Protein AF-A0A7Y3MXT1-F1 (afdb_monomer_lite)

pLDDT: mean 94.87, std 4.58, range [70.44, 98.25]

Secondary structure (DSSP, 8-state):
---S------S-HHHHHHHHHHSS--STTSHHHHHHHHHHHHHTTT------SSHHHHHHHHHHHTT--TT-------

Foldseek 3Di:
DDDPDDDDDPPCVVVVVVVCVPDPDVDPPDPVQVVVQVVVCVVVVNPGDHDDPDVVVVVVVVCVVVVPDPPDDDDDDD

Radius of gyration: 17.36 Å; chains: 1; bounding box: 41×39×44 Å

Structure (mmCIF, N/CA/C/O backbone):
data_AF-A0A7Y3MXT1-F1
#
_entry.id   AF-A0A7Y3MXT1-F1
#
loop_
_atom_site.group_PDB
_atom_site.id
_atom_site.type_symbol
_atom_site.label_atom_id
_atom_site.label_alt_id
_atom_site.label_comp_id
_atom_site.label_asym_id
_atom_site.label_entity_id
_atom_site.label_seq_id
_atom_site.pdbx_PDB_ins_code
_atom_site.Cartn_x
_atom_site.Cartn_y
_atom_site.Cartn_z
_atom_site.occupancy
_atom_site.B_iso_or_equiv
_atom_site.auth_seq_id
_atom_site.auth_comp_id
_atom_site.auth_asym_id
_atom_site.auth_atom_id
_atom_site.pdbx_PDB_model_num
ATOM 1 N N . MET A 1 1 ? -22.458 24.340 -3.992 1.00 75.69 1 MET A N 1
ATOM 2 C CA . MET A 1 1 ? -21.239 23.886 -4.698 1.00 75.69 1 MET A CA 1
ATOM 3 C C . MET A 1 1 ? -21.197 22.365 -4.618 1.00 75.69 1 MET A C 1
ATOM 5 O O . ME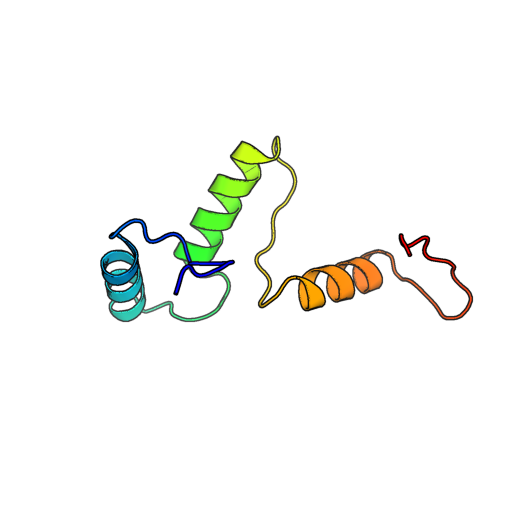T A 1 1 ? -21.190 21.845 -3.509 1.00 75.69 1 MET A O 1
ATOM 9 N N . ILE A 1 2 ? -21.262 21.662 -5.751 1.00 91.50 2 ILE A N 1
ATOM 10 C CA . ILE A 1 2 ? -21.181 20.191 -5.799 1.00 91.50 2 ILE A CA 1
ATOM 11 C C . ILE A 1 2 ? -19.699 19.809 -5.854 1.00 91.50 2 ILE A C 1
ATOM 13 O O . ILE A 1 2 ? -18.953 20.384 -6.643 1.00 91.50 2 ILE A O 1
ATOM 17 N N . ARG A 1 3 ? -19.257 18.889 -4.989 1.00 93.81 3 ARG A N 1
ATOM 18 C CA . ARG A 1 3 ? -17.860 18.426 -4.959 1.00 93.81 3 ARG A CA 1
ATOM 19 C C . ARG A 1 3 ? -17.640 17.334 -6.007 1.00 93.81 3 ARG A C 1
ATOM 21 O O . ARG A 1 3 ? -18.483 16.456 -6.132 1.00 93.81 3 ARG A O 1
ATOM 28 N N . PHE A 1 4 ? -16.493 17.371 -6.691 1.00 95.62 4 PHE A N 1
ATOM 29 C CA . PHE A 1 4 ? -16.078 16.330 -7.643 1.00 95.62 4 PHE A CA 1
ATOM 30 C C . PHE A 1 4 ? -15.763 14.999 -6.944 1.00 95.62 4 PHE A C 1
ATOM 32 O O . PHE A 1 4 ? -16.198 13.945 -7.392 1.00 95.62 4 PHE A O 1
ATOM 39 N N . THR A 1 5 ? -15.091 15.066 -5.790 1.00 96.12 5 THR A N 1
ATOM 40 C CA . THR A 1 5 ? -14.762 13.894 -4.972 1.00 96.12 5 THR A CA 1
ATOM 41 C C . THR A 1 5 ? -15.229 14.105 -3.540 1.00 96.12 5 THR A C 1
ATOM 43 O O . THR A 1 5 ? -15.061 15.181 -2.954 1.00 96.12 5 THR A O 1
ATOM 46 N N . ARG A 1 6 ? -15.794 13.053 -2.953 1.00 94.56 6 ARG A N 1
ATOM 47 C CA . ARG A 1 6 ? -16.101 12.960 -1.528 1.00 94.56 6 ARG A CA 1
ATOM 48 C C . ARG A 1 6 ? -15.684 11.566 -1.053 1.00 94.56 6 ARG A C 1
ATOM 50 O O . ARG A 1 6 ? -16.088 10.603 -1.699 1.00 94.56 6 ARG A O 1
ATOM 57 N N . PRO A 1 7 ? -14.911 11.441 0.041 1.00 94.50 7 PRO A N 1
ATOM 58 C CA . PRO A 1 7 ? -14.627 10.140 0.633 1.00 94.50 7 PRO A CA 1
ATOM 59 C C . PRO A 1 7 ? -15.924 9.390 0.935 1.00 94.50 7 PRO A C 1
ATOM 61 O O . PRO A 1 7 ? -16.888 9.988 1.427 1.00 94.50 7 PRO A O 1
ATOM 64 N N . PHE A 1 8 ? -15.946 8.097 0.631 1.00 95.56 8 PHE A N 1
ATOM 65 C CA . PHE A 1 8 ? -17.037 7.231 1.049 1.00 95.56 8 PHE A CA 1
ATOM 66 C C . PHE A 1 8 ? -16.854 6.895 2.530 1.00 95.56 8 PHE A C 1
ATOM 68 O O . PHE A 1 8 ? -15.780 6.455 2.929 1.00 95.56 8 PHE A O 1
ATOM 75 N N . VAL A 1 9 ? -17.887 7.152 3.331 1.00 96.38 9 VAL A N 1
ATOM 76 C CA . VAL A 1 9 ? -17.881 6.925 4.780 1.00 96.38 9 VAL A CA 1
ATOM 77 C C . VAL A 1 9 ? -18.936 5.871 5.087 1.00 96.38 9 VAL A C 1
ATOM 79 O O . VAL A 1 9 ? -20.112 6.062 4.781 1.00 96.38 9 VAL A O 1
ATOM 82 N N . THR A 1 10 ? -18.498 4.762 5.668 1.00 96.94 10 THR A N 1
ATOM 83 C CA . THR A 1 10 ? -19.290 3.586 6.042 1.00 96.94 10 THR A CA 1
ATOM 84 C C . THR A 1 10 ? -19.976 3.740 7.400 1.00 96.94 10 THR A C 1
ATOM 86 O O . THR A 1 10 ? -20.999 3.105 7.636 1.00 96.94 10 THR A O 1
ATOM 89 N N . GLY A 1 11 ? -19.427 4.570 8.294 1.00 97.69 11 GLY A N 1
ATOM 90 C CA . GLY A 1 11 ? -19.880 4.745 9.675 1.00 97.69 11 GLY A CA 1
ATOM 91 C C . GLY A 1 11 ? -19.165 3.848 10.692 1.00 97.69 11 GLY A C 1
ATOM 92 O O . GLY A 1 11 ? -19.347 4.045 11.891 1.00 97.69 11 GLY A O 1
ATOM 93 N N . GLN A 1 12 ? -18.340 2.892 10.250 1.00 97.44 12 GLN A N 1
ATOM 94 C CA . GLN A 1 12 ? -17.579 1.988 11.128 1.00 97.44 12 GLN A CA 1
ATOM 95 C C . GLN A 1 12 ? -16.152 2.478 11.416 1.00 97.44 12 GLN A C 1
ATOM 97 O O . GLN A 1 12 ? -15.449 1.883 12.231 1.00 97.44 12 GLN A O 1
ATOM 102 N N . GLU A 1 13 ? -15.711 3.565 10.778 1.00 97.19 13 GLU A N 1
ATOM 103 C CA . GLU A 1 13 ? -14.324 4.039 10.829 1.00 97.19 13 GLU A CA 1
ATOM 104 C C . GLU A 1 13 ? -13.875 4.336 12.259 1.00 97.19 13 GLU A C 1
ATOM 106 O O . GLU A 1 13 ? -12.802 3.901 12.671 1.00 97.19 13 GLU A O 1
ATOM 111 N N . LEU A 1 14 ? -14.707 5.049 13.026 1.00 97.62 14 LEU A N 1
ATOM 112 C CA . LEU A 1 14 ? -14.381 5.403 14.406 1.00 97.62 14 LEU A CA 1
ATOM 113 C C . LEU A 1 14 ? -14.346 4.174 15.314 1.00 97.62 14 LEU A C 1
ATOM 115 O O . LEU A 1 14 ? -13.470 4.095 16.164 1.00 97.62 14 LEU A O 1
ATOM 119 N N . ALA A 1 15 ? -15.241 3.204 15.106 1.00 97.62 15 ALA A N 1
ATOM 120 C CA . ALA A 1 15 ? -15.265 1.983 15.905 1.00 97.62 15 ALA A CA 1
ATOM 121 C C . ALA A 1 15 ? -13.979 1.164 15.714 1.00 97.62 15 ALA A C 1
ATOM 123 O O . ALA A 1 15 ? -13.347 0.773 16.693 1.00 97.62 15 ALA A O 1
ATOM 124 N N . TYR A 1 16 ? -13.542 0.972 14.466 1.00 96.31 16 TYR A N 1
ATOM 125 C CA . TYR A 1 16 ? -12.290 0.267 14.187 1.00 96.31 16 TYR A CA 1
ATOM 126 C C . TYR A 1 16 ? -11.057 1.052 14.631 1.00 96.31 16 TYR A C 1
ATOM 128 O O . TYR A 1 16 ? -10.100 0.453 15.114 1.00 96.31 16 TYR A O 1
ATOM 136 N N . LEU A 1 17 ? -11.072 2.383 14.522 1.00 95.38 17 LEU A N 1
ATOM 137 C CA . LEU A 1 17 ? -9.979 3.202 15.040 1.00 95.38 17 LEU A CA 1
ATOM 138 C C . LEU A 1 17 ? -9.872 3.084 16.566 1.00 95.38 17 LEU A C 1
ATOM 140 O O . LEU A 1 17 ? -8.768 2.938 17.080 1.00 95.38 17 LEU A O 1
ATOM 144 N N . THR A 1 18 ? -10.997 3.101 17.285 1.00 96.44 18 THR A N 1
ATOM 145 C CA . THR A 1 18 ? -11.020 2.873 18.734 1.00 96.44 18 THR A CA 1
ATOM 146 C C . THR A 1 18 ? -10.471 1.490 19.085 1.00 96.44 18 THR A C 1
ATOM 148 O O . THR A 1 18 ? -9.592 1.409 19.935 1.00 96.44 18 THR A O 1
ATOM 151 N N . GLU A 1 19 ? -10.878 0.431 18.376 1.00 95.75 19 GLU A N 1
ATOM 152 C CA . GLU A 1 19 ? -10.350 -0.930 18.581 1.00 95.75 19 GLU A CA 1
ATOM 153 C C . GLU A 1 19 ? -8.819 -0.993 18.403 1.00 95.75 19 GLU A C 1
ATOM 155 O O . GLU A 1 19 ? -8.124 -1.643 19.182 1.00 95.75 19 GLU A O 1
ATOM 160 N N . VAL A 1 20 ? -8.266 -0.279 17.415 1.00 95.19 20 VAL A N 1
ATOM 161 C CA . VAL A 1 20 ? -6.807 -0.175 17.221 1.00 95.19 20 VAL A CA 1
ATOM 162 C C . VAL A 1 20 ? -6.134 0.566 18.375 1.00 95.19 20 VAL A C 1
ATOM 164 O O . VAL A 1 20 ? -5.077 0.143 18.829 1.00 95.19 20 VAL A O 1
ATOM 167 N N . LEU A 1 21 ? -6.716 1.671 18.842 1.00 94.69 21 LEU A N 1
ATOM 168 C CA . LEU A 1 21 ? -6.133 2.490 19.910 1.00 94.69 21 LEU A CA 1
ATOM 169 C C . LEU A 1 21 ? -6.188 1.808 21.284 1.00 94.69 21 LEU A C 1
ATOM 171 O O . LEU A 1 21 ? -5.355 2.098 22.139 1.00 94.69 21 LEU A O 1
ATOM 175 N N . GLU A 1 22 ? -7.153 0.915 21.495 1.00 94.75 22 GLU A N 1
ATOM 176 C CA . GLU A 1 22 ? -7.272 0.086 22.700 1.00 94.75 22 GLU A CA 1
ATOM 177 C C . GLU A 1 22 ? -6.398 -1.182 22.638 1.00 94.75 22 GLU A C 1
ATOM 179 O O . GLU A 1 22 ? -6.147 -1.823 23.660 1.00 94.75 22 GLU A O 1
ATOM 184 N N . SER A 1 23 ? -5.904 -1.537 21.450 1.00 89.94 23 SER A N 1
ATOM 185 C CA . SER A 1 23 ? 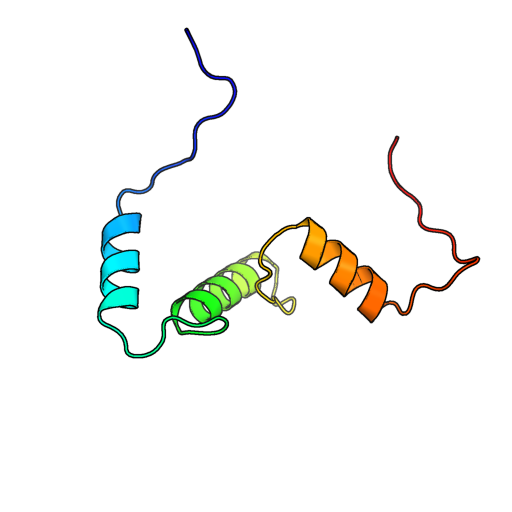-4.994 -2.658 21.211 1.00 89.94 23 SER A CA 1
ATOM 186 C C . SER A 1 23 ? -3.530 -2.283 21.505 1.00 89.94 23 SER A C 1
ATOM 188 O O . SER A 1 23 ? -3.122 -1.137 21.311 1.00 89.94 23 SER A O 1
ATOM 190 N N . PRO A 1 24 ? -2.677 -3.244 21.911 1.00 88.69 24 PRO A N 1
ATOM 191 C CA . PRO A 1 24 ? -1.234 -3.020 22.020 1.00 88.69 24 PRO A CA 1
ATOM 192 C C . PRO A 1 24 ? -0.526 -2.865 20.656 1.00 88.69 24 PRO A C 1
ATOM 194 O O . PRO A 1 24 ? 0.631 -2.451 20.615 1.00 88.69 24 PRO A O 1
ATOM 197 N N . GLU A 1 25 ? -1.185 -3.207 19.543 1.00 87.31 25 GLU A N 1
ATOM 198 C CA . GLU A 1 25 ? -0.629 -3.149 18.184 1.00 87.31 25 GLU A CA 1
ATOM 199 C C . GLU A 1 25 ? -1.181 -1.950 17.392 1.00 87.31 25 GLU A C 1
ATOM 201 O O . GLU A 1 25 ? -2.258 -2.028 16.802 1.00 87.31 25 GLU A O 1
ATOM 206 N N . THR A 1 26 ? -0.410 -0.860 17.322 1.00 89.12 26 THR A N 1
ATOM 207 C CA . THR A 1 26 ? -0.727 0.338 16.510 1.00 89.12 26 THR A CA 1
ATOM 208 C C . THR A 1 26 ? 0.213 0.539 15.317 1.00 89.12 26 THR A C 1
ATOM 210 O O . THR A 1 26 ? 0.027 1.452 14.512 1.00 89.12 26 THR A O 1
ATOM 213 N N . SER A 1 27 ? 1.239 -0.303 15.193 1.00 87.75 27 SER A N 1
ATOM 214 C CA . SER A 1 27 ? 2.213 -0.267 14.104 1.00 87.75 27 SER A CA 1
ATOM 215 C C . SER A 1 27 ? 1.693 -0.953 12.831 1.00 87.75 27 SER A C 1
ATOM 217 O O . SER A 1 27 ? 0.637 -1.590 12.805 1.00 87.75 27 SER A O 1
ATOM 219 N N . GLY A 1 28 ? 2.450 -0.812 11.737 1.00 86.88 28 GLY A N 1
ATOM 220 C CA . GLY A 1 28 ? 2.166 -1.515 10.484 1.00 86.88 28 GLY A CA 1
ATOM 221 C C . GLY A 1 28 ? 2.137 -3.039 10.659 1.00 86.88 28 GLY A C 1
ATOM 222 O O . GLY A 1 28 ? 2.727 -3.580 11.590 1.00 86.88 28 GLY A O 1
ATOM 223 N N . ASN A 1 29 ? 1.457 -3.736 9.744 1.00 88.19 29 ASN A N 1
ATOM 224 C CA . ASN A 1 29 ? 1.255 -5.196 9.764 1.00 88.19 29 ASN A CA 1
ATOM 225 C C . ASN A 1 29 ? 0.467 -5.739 10.977 1.00 88.19 29 ASN A C 1
ATOM 227 O O . ASN A 1 29 ? 0.417 -6.952 11.189 1.00 88.19 29 ASN A O 1
ATOM 231 N N . GLY A 1 30 ? -0.187 -4.863 11.746 1.00 91.25 30 GLY A N 1
ATOM 232 C CA . GLY A 1 30 ? -1.090 -5.253 12.827 1.00 91.25 30 GLY A CA 1
ATOM 233 C C . GLY A 1 30 ? -2.367 -5.950 12.340 1.00 91.25 30 GLY A C 1
ATOM 234 O O . GLY A 1 30 ? -2.577 -6.194 11.146 1.00 91.25 30 GLY A O 1
ATOM 235 N N . THR A 1 31 ? -3.258 -6.270 13.277 1.00 93.94 31 THR A N 1
ATOM 236 C CA . THR A 1 31 ? -4.516 -7.004 13.029 1.00 93.94 31 THR A CA 1
ATOM 237 C C . THR A 1 31 ? -5.334 -6.456 11.859 1.00 93.94 31 THR A C 1
ATOM 239 O O . THR A 1 31 ? -5.740 -7.218 10.982 1.00 93.94 31 THR A O 1
ATOM 242 N N . PHE A 1 32 ? -5.559 -5.142 11.798 1.00 94.88 32 PHE A N 1
ATOM 243 C CA . PHE A 1 32 ? -6.375 -4.548 10.736 1.00 94.88 32 PHE A CA 1
ATOM 244 C C . PHE A 1 32 ? -5.690 -4.553 9.370 1.00 94.88 32 PHE A C 1
ATOM 246 O O . PHE A 1 32 ? -6.367 -4.779 8.372 1.00 94.88 32 PHE A O 1
ATOM 253 N N . ALA A 1 33 ? -4.364 -4.397 9.313 1.00 94.81 33 ALA A N 1
ATOM 254 C CA . ALA A 1 33 ? -3.624 -4.548 8.062 1.00 94.81 33 ALA A CA 1
ATOM 255 C C . ALA A 1 33 ? -3.799 -5.970 7.505 1.00 94.81 33 ALA A C 1
ATOM 257 O O . ALA A 1 33 ? -4.206 -6.128 6.360 1.00 94.81 33 ALA A O 1
ATOM 258 N N . ARG A 1 34 ? -3.623 -6.998 8.347 1.00 94.50 34 ARG A N 1
ATOM 259 C CA . ARG A 1 34 ? -3.818 -8.408 7.963 1.00 94.50 34 ARG A CA 1
ATOM 260 C C . ARG A 1 34 ? -5.255 -8.720 7.538 1.00 94.50 34 ARG A C 1
ATOM 262 O O . ARG A 1 34 ? -5.462 -9.473 6.592 1.00 94.50 34 ARG A O 1
ATOM 269 N N . ARG A 1 35 ? -6.254 -8.132 8.207 1.00 95.69 35 ARG A N 1
ATOM 270 C CA . ARG A 1 35 ? -7.670 -8.259 7.814 1.00 95.69 35 ARG A CA 1
ATOM 271 C C . ARG A 1 35 ? -7.930 -7.642 6.438 1.00 95.69 35 ARG A C 1
ATOM 273 O O . ARG A 1 35 ? -8.599 -8.269 5.623 1.00 95.69 35 ARG A O 1
ATOM 280 N N . CYS A 1 36 ? -7.383 -6.456 6.168 1.00 96.25 36 CYS A N 1
ATOM 281 C CA . CYS A 1 36 ? -7.471 -5.825 4.851 1.00 96.25 36 CYS A CA 1
ATOM 282 C C . CYS A 1 36 ? -6.763 -6.656 3.773 1.00 96.25 36 CYS A C 1
ATOM 284 O O . CYS A 1 36 ? -7.324 -6.851 2.699 1.00 96.25 36 CYS A O 1
ATOM 286 N N . GLU A 1 37 ? -5.573 -7.190 4.062 1.00 96.75 37 GLU A N 1
ATOM 287 C CA . GLU A 1 37 ? -4.848 -8.076 3.145 1.00 96.75 37 GLU A CA 1
ATOM 288 C C . GLU A 1 37 ? -5.662 -9.325 2.813 1.00 96.75 37 GLU A C 1
ATOM 290 O O . GLU A 1 37 ? -5.792 -9.649 1.640 1.00 96.75 37 GLU A O 1
ATOM 295 N N . ALA A 1 38 ? -6.249 -9.994 3.808 1.00 96.81 38 ALA A N 1
ATOM 296 C CA . ALA A 1 38 ? -7.071 -11.184 3.589 1.00 96.81 38 ALA A CA 1
ATOM 297 C C . ALA A 1 38 ? -8.314 -10.884 2.735 1.00 96.81 38 ALA A C 1
ATOM 299 O O . ALA A 1 38 ? -8.605 -11.615 1.791 1.00 96.81 38 ALA A O 1
ATOM 300 N N . LEU A 1 39 ? -9.009 -9.779 3.023 1.00 96.94 39 LEU A N 1
ATOM 301 C CA . LEU A 1 39 ? -10.184 -9.350 2.260 1.00 96.94 39 LEU A CA 1
ATOM 302 C C . LEU A 1 39 ? -9.836 -9.044 0.797 1.00 96.94 39 LEU A C 1
ATOM 304 O O . LEU A 1 39 ? -10.572 -9.417 -0.114 1.00 96.94 39 LEU A O 1
ATOM 308 N N . LEU A 1 40 ? -8.701 -8.385 0.557 1.00 96.81 40 LEU A N 1
ATOM 309 C CA . LEU A 1 40 ? -8.228 -8.110 -0.797 1.00 96.81 40 LEU A CA 1
ATOM 310 C C . LEU A 1 40 ? -7.724 -9.375 -1.497 1.00 96.81 40 LEU A C 1
ATOM 312 O O . LEU A 1 40 ? -7.961 -9.521 -2.688 1.00 96.81 40 LEU A O 1
ATOM 316 N N . GLN A 1 41 ? -7.072 -10.297 -0.785 1.00 97.12 41 GLN A N 1
ATOM 317 C CA . GLN A 1 41 ? -6.658 -11.592 -1.336 1.00 97.12 41 GLN A CA 1
ATOM 318 C C . GLN A 1 41 ? -7.868 -12.381 -1.840 1.00 97.12 41 GLN A C 1
ATOM 320 O O . GLN A 1 41 ? -7.820 -12.913 -2.942 1.00 97.12 41 GLN A O 1
ATOM 325 N N . GLU A 1 42 ? -8.964 -12.417 -1.080 1.00 96.69 42 GLU A N 1
ATOM 326 C CA . GLU A 1 42 ? -10.213 -13.054 -1.515 1.00 96.69 42 GLU A CA 1
ATOM 327 C C . GLU A 1 42 ? -10.786 -12.377 -2.770 1.00 96.69 42 GLU A C 1
ATOM 329 O O . GLU A 1 42 ? -11.123 -13.053 -3.740 1.00 96.69 42 GLU A O 1
ATOM 334 N N . ALA A 1 43 ? -10.831 -11.041 -2.787 1.00 96.69 43 ALA A N 1
ATOM 335 C CA . ALA A 1 43 ? -11.351 -10.272 -3.919 1.00 96.69 43 ALA A CA 1
ATOM 336 C C . ALA A 1 43 ? -10.467 -10.335 -5.182 1.00 96.69 43 ALA A C 1
ATOM 338 O O . ALA A 1 43 ? -10.963 -10.106 -6.283 1.00 96.69 43 ALA A O 1
ATOM 339 N N . LEU A 1 44 ? -9.171 -10.619 -5.029 1.00 95.81 44 LEU A N 1
ATOM 340 C CA . LEU A 1 44 ? -8.163 -10.660 -6.095 1.00 95.81 44 LEU A CA 1
ATOM 341 C C . LEU A 1 44 ? -7.696 -12.094 -6.401 1.00 95.81 44 LEU A C 1
ATOM 343 O O . LEU A 1 44 ? -6.548 -12.303 -6.792 1.00 95.81 44 LEU A O 1
ATOM 347 N N . GLU A 1 45 ? -8.568 -13.085 -6.196 1.00 94.94 45 GLU A N 1
ATOM 348 C CA . GLU A 1 45 ? -8.346 -14.488 -6.586 1.00 94.94 45 GLU A CA 1
ATOM 349 C C . GLU A 1 45 ? -7.080 -15.125 -5.970 1.00 94.94 45 GLU A C 1
ATOM 351 O O . GLU A 1 45 ? -6.394 -15.946 -6.578 1.00 94.94 45 GLU A O 1
ATOM 356 N N . GLY A 1 46 ? -6.763 -14.761 -4.728 1.00 88.00 46 GLY A N 1
ATOM 357 C CA . GLY A 1 46 ? -5.674 -15.345 -3.942 1.00 88.00 46 GLY A CA 1
ATOM 358 C C . GLY A 1 46 ? -4.286 -14.760 -4.218 1.00 88.00 46 GLY A C 1
ATOM 359 O O . GLY A 1 46 ? -3.299 -15.276 -3.687 1.00 88.00 46 GLY A O 1
ATOM 360 N N . ALA A 1 47 ? -4.174 -13.687 -5.009 1.00 91.38 47 ALA A N 1
ATOM 361 C CA . ALA A 1 47 ? -2.905 -12.988 -5.214 1.00 91.38 47 ALA A CA 1
ATOM 362 C C . ALA A 1 47 ? -2.337 -12.469 -3.884 1.00 91.38 47 ALA A C 1
ATOM 364 O O . ALA A 1 47 ? -3.075 -11.925 -3.070 1.00 91.38 47 ALA A O 1
ATOM 365 N N . ARG A 1 48 ? -1.021 -12.582 -3.649 1.00 94.06 48 ARG A N 1
ATOM 366 C CA . ARG A 1 48 ? -0.405 -12.060 -2.417 1.00 94.06 48 ARG A CA 1
ATOM 367 C C . ARG A 1 48 ? -0.599 -10.542 -2.330 1.00 94.06 48 ARG A C 1
ATOM 369 O O . ARG A 1 48 ? -0.107 -9.808 -3.178 1.00 94.06 48 ARG A O 1
ATOM 376 N N . VAL A 1 49 ? -1.239 -10.085 -1.255 1.00 96.19 49 VAL A N 1
ATOM 377 C CA . VAL A 1 49 ? -1.435 -8.655 -0.958 1.00 96.19 49 VAL A CA 1
ATOM 378 C C . VAL A 1 49 ? -0.500 -8.212 0.165 1.00 96.19 49 VAL A C 1
ATOM 380 O O . VAL A 1 49 ? -0.288 -8.962 1.121 1.00 96.19 49 VAL A O 1
ATOM 383 N N . LEU A 1 50 ? 0.055 -7.005 0.030 1.00 95.25 50 LEU A N 1
ATOM 384 C CA . LEU A 1 50 ? 0.850 -6.307 1.041 1.00 95.25 50 LEU A CA 1
ATOM 385 C C . LEU A 1 50 ? 0.350 -4.863 1.159 1.00 95.25 50 LEU A C 1
ATOM 387 O O . LEU A 1 50 ? 0.226 -4.172 0.146 1.00 95.25 50 LEU A O 1
ATOM 391 N N . MET A 1 51 ? 0.082 -4.397 2.377 1.00 96.06 51 MET A N 1
ATOM 392 C CA . MET A 1 51 ? -0.305 -3.000 2.609 1.00 96.06 51 MET A CA 1
ATOM 393 C C . MET A 1 51 ? 0.896 -2.053 2.485 1.00 96.06 51 MET A C 1
ATOM 395 O O . MET A 1 51 ? 1.945 -2.283 3.085 1.00 96.06 51 MET A O 1
ATOM 399 N N . THR A 1 52 ? 0.725 -0.940 1.767 1.00 96.12 52 THR A N 1
ATOM 400 C CA . THR A 1 52 ? 1.731 0.130 1.648 1.00 96.12 52 THR A CA 1
ATOM 401 C C . THR A 1 52 ? 1.172 1.482 2.115 1.00 96.12 52 THR A C 1
ATOM 403 O O . THR A 1 52 ? -0.045 1.677 2.123 1.00 96.12 52 THR A O 1
ATOM 406 N N . PRO A 1 53 ? 2.028 2.458 2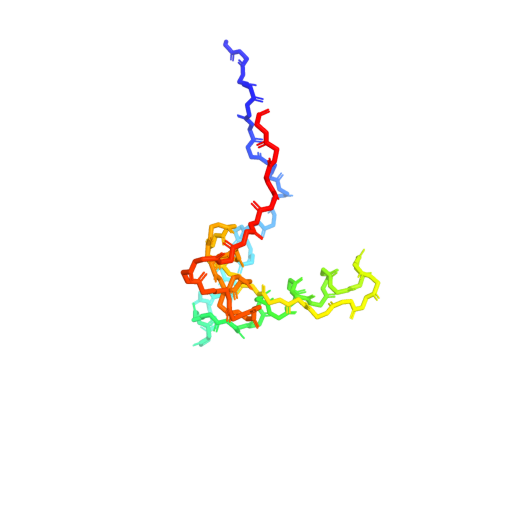.487 1.00 95.56 53 PRO A N 1
ATOM 407 C CA . PRO A 1 53 ? 1.573 3.785 2.922 1.00 95.56 53 PRO A CA 1
ATOM 408 C C . PRO A 1 53 ? 0.889 4.605 1.818 1.00 95.56 53 PRO A C 1
ATOM 410 O O . PRO A 1 53 ? 0.113 5.514 2.105 1.00 95.56 53 PRO A O 1
ATOM 413 N N . SER A 1 54 ? 1.204 4.324 0.551 1.00 97.62 54 SER A N 1
ATOM 414 C CA . SER A 1 54 ? 0.574 4.945 -0.615 1.00 97.62 54 SER A CA 1
ATOM 415 C C . SER A 1 54 ? 0.768 4.097 -1.875 1.00 97.62 54 SER A C 1
ATOM 417 O O . SER A 1 54 ? 1.605 3.190 -1.914 1.00 97.62 54 SER A O 1
ATOM 419 N N . CYS A 1 55 ? 0.028 4.436 -2.936 1.00 97.50 55 CYS A N 1
ATOM 420 C CA . CYS A 1 55 ? 0.194 3.807 -4.249 1.00 97.50 55 CYS A CA 1
ATOM 421 C C . CYS A 1 55 ? 1.580 4.100 -4.860 1.00 97.50 55 CYS A C 1
ATOM 423 O O . CYS A 1 55 ? 2.170 3.229 -5.487 1.00 97.50 55 CYS A O 1
ATOM 425 N N . THR A 1 56 ? 2.160 5.277 -4.596 1.00 98.19 56 THR A N 1
ATOM 426 C CA . THR A 1 56 ? 3.537 5.598 -5.011 1.00 98.19 56 THR A CA 1
ATOM 427 C C . THR A 1 56 ? 4.544 4.623 -4.406 1.00 98.19 56 THR A C 1
ATOM 429 O O . THR A 1 56 ? 5.309 4.020 -5.149 1.00 98.19 56 THR A O 1
ATOM 432 N N . HIS A 1 57 ? 4.474 4.370 -3.093 1.00 97.94 57 HIS A N 1
ATOM 433 C CA . HIS A 1 57 ? 5.345 3.379 -2.450 1.00 97.94 57 HIS A CA 1
ATOM 434 C C . HIS A 1 57 ? 5.104 1.960 -2.982 1.00 97.94 57 HIS A C 1
ATOM 436 O O . HIS A 1 57 ? 6.040 1.171 -3.058 1.00 97.94 57 HIS A O 1
ATOM 442 N N . ALA A 1 58 ? 3.866 1.617 -3.363 1.00 97.62 58 ALA A N 1
ATOM 443 C CA . ALA A 1 58 ? 3.583 0.327 -3.992 1.00 97.62 58 ALA A CA 1
ATOM 444 C C . ALA A 1 58 ? 4.287 0.188 -5.351 1.00 97.62 58 ALA A C 1
ATOM 446 O O . ALA A 1 58 ? 4.862 -0.862 -5.638 1.00 97.62 58 ALA A O 1
ATOM 447 N N . LEU A 1 59 ? 4.287 1.244 -6.170 1.00 97.62 59 LEU A N 1
ATOM 448 C CA . LEU A 1 59 ? 4.983 1.261 -7.459 1.00 97.62 59 LEU A CA 1
ATOM 449 C C . LEU A 1 59 ? 6.507 1.235 -7.286 1.00 97.62 59 LEU A C 1
ATOM 451 O O . LEU A 1 59 ? 7.179 0.479 -7.981 1.00 97.62 59 LEU A O 1
ATOM 455 N N . GLU A 1 60 ? 7.047 1.986 -6.326 1.00 97.81 60 GLU A N 1
ATOM 456 C CA . GLU A 1 60 ? 8.476 1.963 -5.986 1.00 97.81 60 GLU A CA 1
ATOM 457 C C . GLU A 1 60 ? 8.921 0.573 -5.516 1.00 97.81 60 GLU A C 1
ATOM 459 O O . GLU A 1 60 ? 9.905 0.035 -6.020 1.00 97.81 60 GLU A O 1
ATOM 464 N N . LEU A 1 61 ? 8.161 -0.054 -4.610 1.00 97.56 61 LEU A N 1
ATOM 465 C CA . LEU A 1 61 ? 8.406 -1.428 -4.166 1.00 97.56 61 LEU A CA 1
ATOM 466 C C . LEU A 1 61 ? 8.343 -2.410 -5.342 1.00 97.56 61 LEU A C 1
ATOM 468 O O . LEU A 1 61 ? 9.157 -3.325 -5.417 1.00 97.56 61 LEU A O 1
ATOM 472 N N . SER A 1 62 ? 7.401 -2.217 -6.267 1.00 97.19 62 SER A N 1
ATOM 473 C CA . SER A 1 62 ? 7.264 -3.068 -7.453 1.00 97.19 62 SER A CA 1
ATOM 474 C C . SER A 1 62 ? 8.474 -2.941 -8.379 1.00 97.19 62 SER A C 1
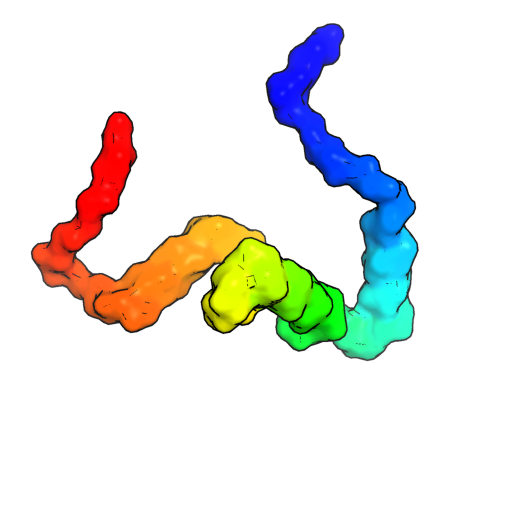ATOM 476 O O . SER A 1 62 ? 8.995 -3.954 -8.835 1.00 97.19 62 SER A O 1
ATOM 478 N N . ALA A 1 63 ? 8.971 -1.723 -8.612 1.00 97.62 63 ALA A N 1
ATOM 479 C CA . ALA A 1 63 ? 10.180 -1.495 -9.401 1.00 97.62 63 ALA A CA 1
ATOM 480 C C . ALA A 1 63 ? 11.426 -2.105 -8.736 1.00 97.62 63 ALA A C 1
ATOM 482 O O . ALA A 1 63 ? 12.252 -2.707 -9.419 1.00 97.62 63 ALA A O 1
ATOM 483 N N . LEU A 1 64 ? 11.531 -2.010 -7.404 1.00 97.88 64 LEU A N 1
ATOM 484 C CA . LEU A 1 64 ? 12.592 -2.667 -6.634 1.00 97.88 64 LEU A CA 1
ATOM 485 C C . LEU A 1 64 ? 12.502 -4.196 -6.723 1.00 97.88 64 LEU A C 1
ATOM 487 O O . LEU A 1 64 ? 13.519 -4.854 -6.914 1.00 97.88 64 LEU A O 1
ATOM 491 N N . LEU A 1 65 ? 11.299 -4.765 -6.607 1.00 97.62 65 LEU A N 1
ATOM 492 C CA . LEU A 1 65 ? 11.063 -6.209 -6.693 1.00 97.62 65 LEU A CA 1
ATOM 493 C C . LEU A 1 65 ? 11.395 -6.772 -8.082 1.00 97.62 65 LEU A C 1
ATOM 495 O O . LEU A 1 65 ? 11.914 -7.880 -8.182 1.00 97.62 65 LEU A O 1
ATOM 499 N N . LEU A 1 66 ? 11.098 -6.012 -9.136 1.00 97.94 66 LEU A N 1
ATOM 500 C CA . LEU A 1 66 ? 11.439 -6.342 -10.523 1.00 97.94 66 LEU A CA 1
ATOM 501 C C . LEU A 1 66 ? 12.916 -6.076 -10.861 1.00 97.94 66 LEU A C 1
ATOM 503 O O . LEU A 1 66 ? 13.335 -6.361 -11.977 1.00 97.94 66 LEU A O 1
ATOM 507 N N . ASP A 1 67 ? 13.686 -5.547 -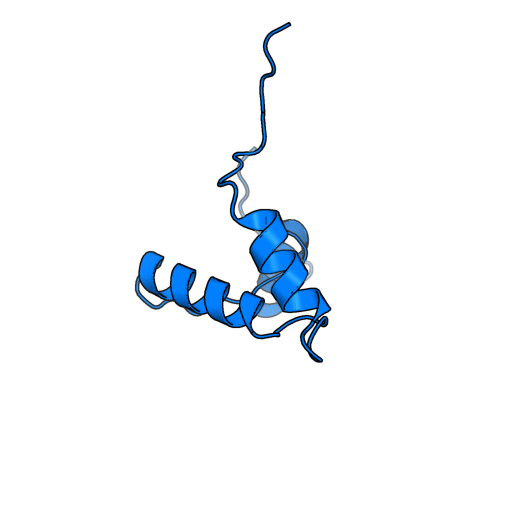9.908 1.00 98.19 67 ASP A N 1
ATOM 508 C CA . ASP A 1 67 ? 15.101 -5.200 -10.038 1.00 98.19 67 ASP A CA 1
ATOM 509 C C . ASP A 1 67 ? 15.413 -4.215 -11.182 1.00 98.19 67 ASP A C 1
ATOM 511 O O . ASP A 1 67 ? 16.481 -4.285 -11.782 1.00 98.19 67 ASP A O 1
ATOM 515 N N . VAL A 1 68 ? 14.506 -3.267 -11.458 1.00 98.25 68 VAL A N 1
ATOM 516 C CA . VAL A 1 68 ? 14.651 -2.281 -12.547 1.00 98.25 68 VAL A CA 1
ATOM 517 C C . VAL A 1 68 ? 15.948 -1.474 -12.397 1.00 98.25 68 VAL A C 1
ATOM 519 O O . VAL A 1 68 ? 16.227 -0.906 -11.333 1.00 98.25 68 VAL A O 1
ATOM 522 N N . LYS A 1 69 ? 16.738 -1.390 -13.471 1.00 98.12 69 LYS A N 1
ATOM 523 C CA . LYS A 1 69 ? 18.052 -0.732 -13.524 1.00 98.12 69 LYS A CA 1
ATOM 524 C C . LYS A 1 69 ? 18.091 0.465 -14.478 1.00 98.12 69 LYS A C 1
ATOM 526 O O . LYS A 1 69 ? 17.254 0.598 -15.368 1.00 98.12 69 LYS A O 1
ATOM 531 N N . PRO A 1 70 ? 19.103 1.346 -14.340 1.00 98.06 70 PRO A N 1
ATOM 532 C CA . PRO A 1 70 ? 19.393 2.344 -15.362 1.00 98.06 70 PRO A CA 1
ATOM 533 C C . PRO A 1 70 ? 19.604 1.691 -16.734 1.00 98.06 70 PRO A C 1
ATOM 535 O O . PRO A 1 70 ? 20.471 0.832 -16.879 1.00 98.06 70 PRO A O 1
ATOM 538 N N . GLY A 1 71 ? 18.838 2.137 -17.729 1.00 97.44 71 GLY A N 1
ATOM 539 C CA . GLY A 1 71 ? 18.845 1.583 -19.086 1.00 97.44 71 GLY A CA 1
ATOM 540 C C . GLY A 1 71 ? 17.665 0.657 -19.390 1.00 97.44 71 GLY A C 1
ATOM 541 O O . GLY A 1 71 ? 17.391 0.440 -20.566 1.00 97.44 71 GLY A O 1
ATOM 542 N N . ASP A 1 72 ? 16.943 0.177 -18.374 1.00 98.06 72 ASP A N 1
ATOM 543 C CA . ASP A 1 72 ? 15.707 -0.580 -18.575 1.00 98.06 72 ASP A CA 1
ATOM 544 C C . ASP A 1 72 ? 14.557 0.346 -18.995 1.00 98.06 72 ASP A C 1
ATOM 546 O O . ASP A 1 72 ? 14.469 1.502 -18.570 1.00 98.06 72 ASP A O 1
ATOM 550 N N . GLU A 1 73 ? 13.644 -0.179 -19.811 1.00 97.81 73 GLU A N 1
ATOM 551 C CA . GLU A 1 73 ? 12.479 0.554 -20.306 1.00 97.81 73 GLU A CA 1
ATOM 552 C C . GLU A 1 73 ? 11.188 0.073 -19.629 1.00 97.81 73 GLU A C 1
ATOM 554 O O . GLU A 1 73 ? 10.918 -1.124 -19.535 1.00 97.81 73 GLU A O 1
ATOM 559 N N . VAL A 1 74 ? 10.354 1.023 -19.189 1.00 97.31 74 VAL A N 1
ATOM 560 C CA . VAL A 1 74 ? 9.031 0.766 -18.601 1.00 97.31 74 VAL A CA 1
ATOM 561 C C . VAL A 1 74 ? 7.984 1.529 -1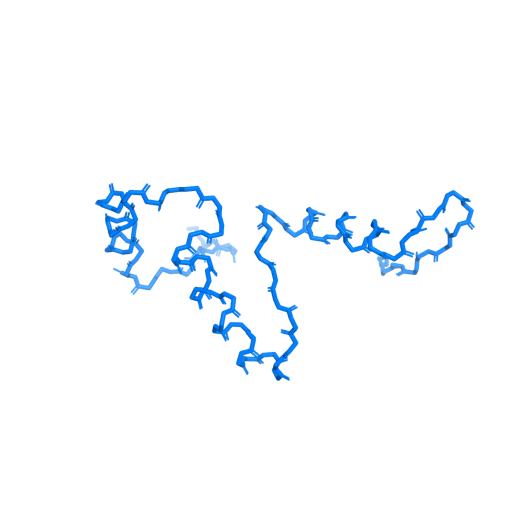9.406 1.00 97.31 74 VAL A C 1
ATOM 563 O O . VAL A 1 74 ? 8.018 2.757 -19.480 1.00 97.31 74 VAL A O 1
ATOM 566 N N . ILE A 1 75 ? 7.042 0.807 -20.012 1.00 97.12 75 ILE A N 1
ATOM 567 C CA . ILE A 1 75 ? 5.969 1.409 -20.812 1.00 97.12 75 ILE A CA 1
ATOM 568 C C . ILE A 1 75 ? 4.916 2.005 -19.872 1.00 97.12 75 ILE A C 1
ATOM 570 O O . ILE A 1 75 ? 4.348 1.299 -19.039 1.00 97.12 75 ILE A O 1
ATOM 574 N N . VAL A 1 76 ? 4.621 3.295 -20.040 1.00 96.94 76 VAL A N 1
ATOM 575 C CA . VAL A 1 76 ? 3.595 4.024 -19.281 1.00 96.94 76 VAL A CA 1
ATOM 576 C C . VAL A 1 76 ? 2.626 4.739 -20.230 1.00 96.94 76 VAL A C 1
ATOM 578 O O . VAL A 1 76 ? 3.052 5.201 -21.290 1.00 96.94 76 VAL A O 1
ATOM 581 N N . PRO A 1 77 ? 1.326 4.837 -19.893 1.00 95.25 77 PRO A N 1
ATOM 582 C CA . PRO A 1 77 ? 0.386 5.645 -20.664 1.00 95.25 77 PRO A CA 1
ATOM 583 C C . PRO A 1 77 ? 0.701 7.142 -20.507 1.00 95.25 77 PRO A C 1
ATOM 585 O O . PRO A 1 77 ? 1.047 7.590 -19.413 1.00 95.25 77 PRO A O 1
ATOM 588 N N . THR A 1 78 ? 0.561 7.898 -21.598 1.00 70.44 78 THR A N 1
ATOM 589 C CA . THR A 1 78 ? 0.749 9.361 -21.662 1.00 70.44 78 THR A CA 1
ATOM 590 C C . THR A 1 78 ? -0.568 10.107 -21.745 1.00 70.44 78 THR A C 1
ATOM 592 O O . THR A 1 78 ? -1.424 9.648 -22.537 1.00 70.44 78 THR A O 1
#

Sequence (78 aa):
MIRFTRPFVTGQELAYLTEVLESPETSGNGTFARRCEALLQEALEGARVLMTPSCTHALELSALLLDVKPGDEVIVPT